Protein AF-A0A961B3B6-F1 (afdb_monomer)

Structure (mmCIF, N/CA/C/O backbone):
data_AF-A0A961B3B6-F1
#
_entry.id   AF-A0A961B3B6-F1
#
loop_
_atom_site.group_PDB
_atom_site.id
_atom_site.type_symbol
_atom_site.label_atom_id
_atom_site.label_alt_id
_atom_site.label_comp_id
_atom_site.label_asym_id
_atom_site.label_entity_id
_atom_site.label_seq_id
_atom_site.pdbx_PDB_ins_code
_atom_site.Cartn_x
_atom_site.Cartn_y
_atom_site.Cartn_z
_atom_site.occupancy
_atom_site.B_iso_or_equiv
_atom_site.auth_seq_id
_atom_site.auth_comp_id
_atom_site.auth_asym_id
_atom_site.auth_atom_id
_atom_si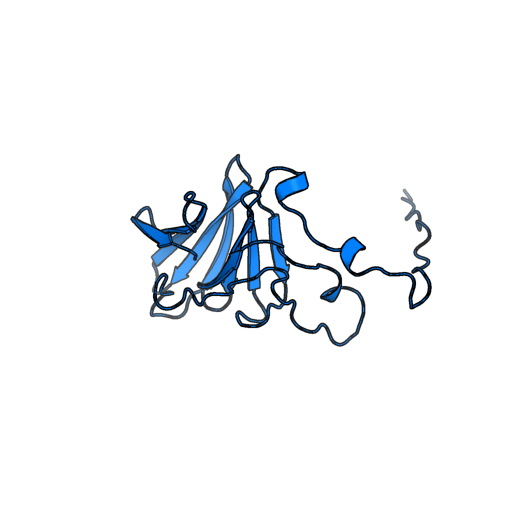te.pdbx_PDB_model_num
ATOM 1 N N . ILE A 1 1 ? 31.103 29.234 13.357 1.00 35.81 1 ILE A N 1
ATOM 2 C CA . ILE A 1 1 ? 31.609 28.047 12.636 1.00 35.81 1 ILE A CA 1
ATOM 3 C C . ILE A 1 1 ? 30.752 27.930 11.382 1.00 35.81 1 ILE A C 1
ATOM 5 O O . ILE A 1 1 ? 29.534 27.907 11.495 1.00 35.81 1 ILE A O 1
ATOM 9 N N . TRP A 1 2 ? 31.366 28.094 10.216 1.00 34.69 2 TRP A N 1
ATOM 10 C CA . TRP A 1 2 ? 30.700 28.107 8.915 1.00 34.69 2 TRP A CA 1
ATOM 11 C C . TRP A 1 2 ? 30.704 26.685 8.367 1.00 34.69 2 TRP A C 1
ATOM 13 O O . TRP A 1 2 ? 31.781 26.100 8.271 1.00 34.69 2 TRP A O 1
ATOM 23 N N . THR A 1 3 ? 29.547 26.151 7.980 1.00 35.41 3 THR A N 1
ATOM 24 C CA . THR A 1 3 ? 29.490 24.897 7.221 1.00 35.41 3 THR A CA 1
ATOM 25 C C . THR A 1 3 ? 28.865 25.172 5.865 1.00 35.41 3 THR A C 1
ATOM 27 O O . THR A 1 3 ? 27.676 25.438 5.737 1.00 35.41 3 THR A O 1
ATOM 30 N N . TYR A 1 4 ? 29.758 25.150 4.882 1.00 35.91 4 TYR A N 1
ATOM 31 C CA . TYR A 1 4 ? 29.566 25.139 3.441 1.00 35.91 4 TYR A CA 1
ATOM 32 C C . TYR A 1 4 ? 28.372 24.289 2.976 1.00 35.91 4 TYR A C 1
ATOM 34 O O . TYR A 1 4 ? 28.338 23.082 3.213 1.00 35.91 4 TYR A O 1
ATOM 42 N N . LEU A 1 5 ? 27.476 24.904 2.201 1.00 38.94 5 LEU A N 1
ATOM 43 C CA . LEU A 1 5 ? 26.654 24.210 1.216 1.00 38.94 5 LEU A CA 1
ATOM 44 C C . LEU A 1 5 ? 27.524 24.059 -0.041 1.00 38.94 5 LEU A C 1
ATOM 46 O O . LEU A 1 5 ? 27.857 25.046 -0.693 1.00 38.94 5 LEU A O 1
ATOM 50 N N . LYS A 1 6 ? 27.972 22.841 -0.346 1.00 35.22 6 LYS A N 1
ATOM 51 C CA . LYS A 1 6 ? 28.577 22.542 -1.647 1.00 35.22 6 LYS A CA 1
ATOM 52 C C . LYS A 1 6 ? 27.421 22.408 -2.636 1.00 35.22 6 LYS A C 1
ATOM 54 O O . LYS A 1 6 ? 26.739 21.388 -2.632 1.00 35.22 6 LYS A O 1
ATOM 59 N N . GLU A 1 7 ? 27.188 23.446 -3.433 1.00 44.25 7 GLU A N 1
ATOM 60 C CA . GLU A 1 7 ? 26.407 23.343 -4.666 1.00 44.25 7 GLU A CA 1
ATOM 61 C C . GLU A 1 7 ? 27.088 22.301 -5.559 1.00 44.25 7 GLU A C 1
ATOM 63 O O . GLU A 1 7 ? 28.130 22.541 -6.168 1.00 44.25 7 GLU A O 1
ATOM 68 N N . ILE A 1 8 ? 26.538 21.091 -5.555 1.00 44.47 8 ILE A N 1
ATOM 69 C CA . ILE A 1 8 ? 26.777 20.123 -6.615 1.00 44.47 8 ILE A CA 1
ATOM 70 C C . ILE A 1 8 ? 25.952 20.638 -7.785 1.00 44.47 8 ILE A C 1
ATOM 72 O O . ILE A 1 8 ? 24.734 20.694 -7.667 1.00 44.47 8 ILE A O 1
ATOM 76 N N . ASP A 1 9 ? 26.646 21.073 -8.834 1.00 43.81 9 ASP A N 1
ATOM 77 C CA . ASP A 1 9 ? 26.181 21.348 -10.197 1.00 43.81 9 ASP A CA 1
ATOM 78 C C . ASP A 1 9 ? 24.752 20.831 -10.474 1.00 43.81 9 ASP A C 1
ATOM 80 O O . ASP A 1 9 ? 24.543 19.706 -10.921 1.00 43.81 9 ASP A O 1
ATOM 84 N N . GLN A 1 10 ? 23.752 21.656 -10.143 1.00 49.72 10 GLN A N 1
ATOM 85 C CA . GLN A 1 10 ? 22.326 21.417 -10.395 1.00 49.72 10 GLN A CA 1
ATOM 86 C C . GLN A 1 10 ? 21.952 21.866 -11.812 1.00 49.72 10 GLN A C 1
ATOM 88 O O . GLN A 1 10 ? 20.857 22.376 -12.050 1.00 49.72 10 GLN A O 1
ATOM 93 N N . ASN A 1 11 ? 22.863 21.714 -12.774 1.00 43.53 11 ASN A N 1
ATOM 94 C CA . ASN A 1 11 ? 22.496 21.883 -14.167 1.00 43.53 11 ASN A CA 1
ATOM 95 C C . ASN A 1 11 ? 21.611 20.705 -14.571 1.00 43.53 11 ASN A C 1
ATOM 97 O O . ASN A 1 11 ? 22.078 19.591 -14.810 1.00 43.53 11 ASN A O 1
ATOM 101 N N . ARG A 1 12 ? 20.300 20.969 -14.615 1.00 51.31 12 ARG A N 1
ATOM 102 C CA . ARG A 1 12 ? 19.320 20.087 -15.249 1.00 51.31 12 ARG A CA 1
ATOM 103 C C . ARG A 1 12 ? 19.810 19.806 -16.668 1.00 51.31 12 ARG A C 1
ATOM 105 O O . ARG A 1 12 ? 20.252 20.719 -17.370 1.00 51.31 12 ARG A O 1
ATOM 112 N N . LEU A 1 13 ? 19.755 18.541 -17.073 1.00 49.47 13 LEU A N 1
ATOM 113 C CA . LEU A 1 13 ? 19.979 18.191 -18.469 1.00 49.47 13 LEU A CA 1
ATOM 114 C C . LEU A 1 13 ? 18.974 18.974 -19.339 1.00 49.47 13 LEU A C 1
ATOM 116 O O . LEU A 1 13 ? 17.845 19.180 -18.894 1.00 49.47 13 LEU A O 1
ATOM 120 N N . PRO A 1 14 ? 19.370 19.429 -20.542 1.00 49.84 14 PRO A N 1
ATOM 121 C CA . PRO A 1 14 ? 18.479 20.137 -21.456 1.00 49.84 14 PRO A CA 1
ATOM 122 C C . PRO A 1 14 ? 17.167 19.379 -21.687 1.00 49.84 14 PRO A C 1
ATOM 124 O O . PRO A 1 14 ? 17.172 18.145 -21.746 1.00 49.84 14 PRO A O 1
ATOM 127 N N . ASP A 1 15 ? 16.071 20.112 -21.886 1.00 49.62 15 ASP A N 1
ATOM 128 C CA . ASP A 1 15 ? 14.780 19.528 -22.258 1.00 49.62 15 ASP A CA 1
ATOM 129 C C . ASP A 1 15 ? 14.955 18.576 -23.457 1.00 49.62 15 ASP A C 1
ATOM 131 O O . ASP A 1 15 ? 15.509 18.946 -24.496 1.00 49.62 15 ASP A O 1
ATOM 135 N N . GLY A 1 16 ? 14.535 17.317 -23.285 1.00 50.78 16 GLY A N 1
ATOM 136 C CA . GLY A 1 16 ? 14.711 16.236 -24.267 1.00 50.78 16 GLY A CA 1
ATOM 137 C C . GLY A 1 16 ? 15.842 15.232 -23.982 1.00 50.78 16 GLY A C 1
ATOM 138 O O . GLY A 1 16 ? 15.957 14.249 -24.713 1.00 50.78 16 GLY A O 1
ATOM 139 N N . LEU A 1 17 ? 16.651 15.426 -22.929 1.00 51.41 17 LEU A N 1
ATOM 140 C CA . LEU A 1 17 ? 17.656 14.449 -22.459 1.00 51.41 17 LEU A CA 1
ATOM 141 C C . LEU A 1 17 ? 17.212 13.612 -21.249 1.00 51.41 17 LEU A C 1
ATOM 143 O O . LEU A 1 17 ? 17.863 12.612 -20.950 1.00 51.41 17 LEU A O 1
ATOM 147 N N . LEU A 1 18 ? 16.122 13.988 -20.576 1.00 51.22 18 LEU A N 1
ATOM 148 C CA . LEU A 1 18 ? 15.547 13.218 -19.472 1.00 51.22 18 LEU A CA 1
ATOM 149 C C . LEU A 1 18 ? 14.764 12.031 -20.039 1.00 51.22 18 LEU A C 1
ATOM 151 O O . LEU A 1 18 ? 13.775 12.213 -20.751 1.00 51.22 18 LEU A O 1
ATOM 155 N N . ARG A 1 19 ? 15.215 10.807 -19.755 1.00 53.09 19 ARG A N 1
ATOM 156 C CA . ARG A 1 19 ? 14.474 9.596 -20.125 1.00 53.09 19 ARG A CA 1
ATOM 157 C C . ARG A 1 19 ? 13.537 9.265 -18.971 1.00 53.09 19 ARG A C 1
ATOM 159 O O . ARG A 1 19 ? 13.933 9.350 -17.815 1.00 53.09 19 ARG A O 1
ATOM 166 N N . THR A 1 20 ? 12.312 8.847 -19.273 1.00 53.34 20 THR A N 1
ATOM 167 C CA . THR A 1 20 ? 11.335 8.409 -18.259 1.00 53.34 20 THR A CA 1
ATOM 168 C C . THR A 1 20 ? 11.938 7.326 -17.348 1.00 53.34 20 THR A C 1
ATOM 170 O O . THR A 1 20 ? 11.775 7.355 -16.140 1.00 53.34 20 THR A O 1
ATOM 173 N N . ASP A 1 21 ? 12.788 6.452 -17.895 1.00 58.00 21 ASP A N 1
ATOM 174 C CA . ASP A 1 21 ? 13.452 5.383 -17.137 1.00 58.00 21 ASP A CA 1
ATOM 175 C C . ASP A 1 21 ? 14.395 5.852 -16.006 1.00 58.00 21 ASP A C 1
ATOM 177 O O . ASP A 1 21 ? 14.767 5.028 -15.162 1.00 58.00 21 ASP A O 1
ATOM 181 N N . ASP A 1 22 ? 14.799 7.129 -15.970 1.00 69.12 22 ASP A N 1
ATOM 182 C CA . ASP A 1 22 ? 15.757 7.650 -14.982 1.00 69.12 22 ASP A CA 1
ATOM 183 C C . ASP A 1 22 ? 15.153 7.760 -13.569 1.00 69.12 22 ASP A C 1
ATOM 185 O O . ASP A 1 22 ? 15.891 7.724 -12.580 1.00 69.12 22 ASP A O 1
ATOM 189 N N . PHE A 1 23 ? 13.822 7.841 -13.457 1.00 80.56 23 PHE A N 1
ATOM 190 C CA . PHE A 1 23 ? 13.113 8.039 -12.185 1.00 80.56 23 PHE A CA 1
ATOM 191 C C . PHE A 1 23 ? 12.156 6.899 -11.825 1.00 80.56 23 PHE A C 1
ATOM 193 O O . PHE A 1 23 ? 11.449 6.977 -10.816 1.00 80.56 23 PHE A O 1
ATOM 200 N N . GLU A 1 24 ? 12.154 5.817 -12.602 1.00 90.19 24 GLU A N 1
ATOM 201 C CA . GLU A 1 24 ? 11.376 4.628 -12.279 1.00 90.19 24 GLU A CA 1
ATOM 202 C C . GLU A 1 24 ? 11.871 3.989 -10.973 1.00 90.19 24 GLU A C 1
ATOM 204 O O . GLU A 1 24 ? 13.035 3.592 -10.827 1.00 90.19 24 GLU A O 1
ATOM 209 N N . LEU A 1 25 ? 10.949 3.832 -10.027 1.00 92.19 25 LEU A N 1
ATOM 210 C CA . LEU A 1 25 ? 11.174 3.135 -8.772 1.00 92.19 25 LEU A CA 1
ATOM 211 C C . LEU A 1 25 ? 11.105 1.625 -9.013 1.00 92.19 25 LEU A C 1
ATOM 213 O O . LEU A 1 25 ? 10.101 1.109 -9.495 1.00 92.19 25 LEU A O 1
ATOM 217 N N . LYS A 1 26 ? 12.177 0.916 -8.645 1.00 94.94 26 LYS A N 1
ATOM 218 C CA . LYS A 1 26 ? 12.393 -0.507 -8.960 1.00 94.94 26 LYS A CA 1
ATOM 219 C C . LYS A 1 26 ? 12.590 -1.336 -7.685 1.00 94.94 26 LYS A C 1
ATOM 221 O O . LYS A 1 26 ? 13.741 -1.513 -7.267 1.00 94.94 26 LYS A O 1
ATOM 226 N N . PRO A 1 27 ? 11.509 -1.793 -7.016 1.00 94.31 27 PRO A N 1
ATOM 227 C CA . PRO A 1 27 ? 11.598 -2.579 -5.779 1.00 94.31 27 PRO A CA 1
ATOM 228 C C . PRO A 1 27 ? 12.492 -3.822 -5.895 1.00 94.31 27 PRO A C 1
ATOM 230 O O . PRO A 1 27 ? 13.213 -4.182 -4.961 1.00 94.31 27 PRO A O 1
ATOM 233 N N . GLU A 1 28 ? 12.504 -4.449 -7.069 1.00 93.56 28 GLU A N 1
ATOM 234 C CA . GLU A 1 28 ? 13.269 -5.652 -7.383 1.00 93.56 28 GLU A CA 1
ATOM 235 C C . GLU A 1 28 ? 14.787 -5.442 -7.317 1.00 93.56 28 GLU A C 1
ATOM 237 O O . GLU A 1 28 ? 15.517 -6.379 -7.000 1.00 93.56 28 GLU A O 1
ATOM 242 N N . LYS A 1 29 ? 15.283 -4.213 -7.534 1.00 91.69 29 LYS A N 1
ATOM 243 C CA . LYS A 1 29 ? 16.728 -3.926 -7.475 1.00 91.69 29 LYS A CA 1
ATOM 244 C C . LYS A 1 29 ? 17.310 -4.078 -6.071 1.00 91.69 29 LYS A C 1
ATOM 246 O O . LYS A 1 29 ? 18.463 -4.476 -5.934 1.00 91.69 29 LYS A O 1
ATOM 251 N N . ASN A 1 30 ? 16.522 -3.766 -5.043 1.00 86.06 30 ASN A N 1
ATOM 252 C CA . ASN A 1 30 ? 16.971 -3.777 -3.648 1.00 86.06 30 ASN A CA 1
ATOM 253 C C . ASN A 1 30 ? 16.417 -4.970 -2.855 1.00 86.06 30 ASN A C 1
ATOM 255 O O . ASN A 1 30 ? 16.769 -5.136 -1.687 1.00 86.06 30 ASN A O 1
ATOM 259 N N . GLY A 1 31 ? 15.533 -5.775 -3.458 1.00 92.62 31 GLY A N 1
ATOM 260 C CA . GLY A 1 31 ? 14.897 -6.922 -2.807 1.00 92.62 31 GLY A CA 1
ATOM 261 C C . GLY A 1 31 ? 14.045 -6.553 -1.587 1.00 92.62 31 GLY A C 1
ATOM 262 O O . GLY A 1 31 ? 13.783 -7.411 -0.748 1.00 92.62 31 GLY A O 1
ATOM 263 N N . LYS A 1 32 ? 13.633 -5.284 -1.464 1.00 94.44 32 LYS A N 1
ATOM 264 C CA . LYS A 1 32 ? 12.798 -4.769 -0.372 1.00 94.44 32 LYS A CA 1
ATOM 265 C C . LYS A 1 32 ? 11.649 -3.928 -0.922 1.00 94.44 32 LYS A C 1
ATOM 267 O O . LYS A 1 32 ? 11.829 -3.292 -1.964 1.00 94.44 32 LYS A O 1
ATOM 272 N N . PRO A 1 33 ? 10.502 -3.872 -0.224 1.00 97.81 33 PRO A N 1
ATOM 273 C CA . PRO A 1 33 ? 9.417 -2.999 -0.625 1.00 97.81 33 PRO A CA 1
ATOM 274 C C . PRO A 1 33 ? 9.839 -1.527 -0.635 1.00 97.81 33 PRO A C 1
ATOM 276 O O . PRO A 1 33 ? 10.606 -1.075 0.218 1.00 97.81 33 PRO A O 1
ATOM 279 N N . ILE A 1 34 ? 9.304 -0.772 -1.589 1.00 98.12 34 ILE A N 1
ATOM 280 C CA . ILE A 1 34 ? 9.393 0.688 -1.632 1.00 98.12 34 ILE A CA 1
ATOM 281 C C . ILE A 1 34 ? 8.060 1.250 -1.147 1.00 98.12 34 ILE A C 1
ATOM 283 O O . ILE A 1 34 ? 7.013 0.878 -1.668 1.00 98.12 34 ILE A O 1
ATOM 287 N N . VAL A 1 35 ? 8.097 2.174 -0.186 1.00 98.00 35 VAL A N 1
ATOM 288 C CA . VAL A 1 35 ? 6.926 2.951 0.242 1.00 98.00 35 VAL A CA 1
ATOM 289 C C . VAL A 1 35 ? 7.065 4.364 -0.310 1.00 98.00 35 VAL A C 1
ATOM 291 O O . VAL A 1 35 ? 7.992 5.084 0.059 1.00 98.00 35 VAL A O 1
ATOM 294 N N . PHE A 1 36 ? 6.164 4.757 -1.206 1.00 96.25 36 PHE A N 1
ATOM 295 C CA . PHE A 1 36 ? 6.244 6.015 -1.940 1.00 96.25 36 PHE A CA 1
ATOM 296 C C . PHE A 1 36 ? 4.964 6.832 -1.770 1.00 96.25 36 PHE A C 1
ATOM 298 O O . PHE A 1 36 ? 3.875 6.379 -2.119 1.00 96.25 36 PHE A O 1
ATOM 305 N N . ARG A 1 37 ? 5.093 8.042 -1.213 1.00 94.69 37 ARG A N 1
ATOM 306 C CA . ARG A 1 37 ? 3.975 8.983 -1.064 1.00 94.69 37 ARG A CA 1
ATOM 307 C C . ARG A 1 37 ? 3.902 9.902 -2.268 1.00 94.69 37 ARG A C 1
ATOM 309 O O . ARG A 1 37 ? 4.906 10.517 -2.614 1.00 94.69 37 ARG A O 1
ATOM 316 N N . THR A 1 38 ? 2.726 9.994 -2.877 1.00 92.50 38 THR A N 1
ATOM 317 C CA . THR A 1 38 ? 2.509 10.794 -4.086 1.00 92.50 38 THR A CA 1
ATOM 318 C C . THR A 1 38 ? 1.024 11.107 -4.283 1.00 92.50 38 THR A C 1
ATOM 320 O O . THR A 1 38 ? 0.166 10.647 -3.529 1.00 92.50 38 THR A O 1
ATOM 323 N N . PHE A 1 39 ? 0.711 11.887 -5.312 1.00 93.06 39 PHE A N 1
ATOM 324 C CA . PHE A 1 39 ? -0.633 11.947 -5.877 1.00 93.06 39 PHE A CA 1
ATOM 325 C C . PHE A 1 39 ? -0.758 10.790 -6.859 1.00 93.06 39 PHE A C 1
ATOM 327 O O . PHE A 1 39 ? 0.100 10.644 -7.724 1.00 93.06 39 PHE A O 1
ATOM 334 N N . LEU A 1 40 ? -1.792 9.960 -6.737 1.00 94.75 40 LEU A N 1
ATOM 335 C CA . LEU A 1 40 ? -1.946 8.776 -7.583 1.00 94.75 40 LEU A CA 1
ATOM 336 C C . LEU A 1 40 ? -3.346 8.720 -8.186 1.00 94.75 40 LEU A C 1
ATOM 338 O O . LEU A 1 40 ? -4.351 8.784 -7.467 1.00 94.75 40 LEU A O 1
ATOM 342 N N . SER A 1 41 ? -3.403 8.586 -9.510 1.00 94.19 41 SER A N 1
ATOM 343 C CA . SER A 1 41 ? -4.656 8.433 -10.246 1.00 94.19 41 SER A CA 1
ATOM 344 C C . SER A 1 41 ? -5.432 7.207 -9.745 1.00 94.19 41 SER A C 1
ATOM 346 O O . SER A 1 41 ? -4.858 6.151 -9.481 1.00 94.19 41 SER A O 1
ATOM 348 N N . GLY A 1 42 ? -6.744 7.358 -9.542 1.00 93.88 42 GLY A N 1
ATOM 349 C CA . GLY A 1 42 ? -7.611 6.314 -8.975 1.00 93.88 42 GLY A CA 1
ATOM 350 C C . GLY A 1 42 ? -7.542 6.142 -7.448 1.00 93.88 42 GLY A C 1
ATOM 351 O O . GLY A 1 42 ? -8.384 5.439 -6.885 1.00 93.88 42 GLY A O 1
ATOM 352 N N . VAL A 1 43 ? -6.605 6.814 -6.766 1.00 97.31 43 VAL A N 1
ATOM 353 C CA . VAL A 1 43 ? -6.443 6.753 -5.302 1.00 97.31 43 VAL A CA 1
ATOM 354 C C . VAL A 1 43 ? -6.736 8.106 -4.671 1.00 97.31 43 VAL A C 1
ATOM 356 O O . VAL A 1 43 ? -7.743 8.232 -3.984 1.00 97.31 43 VAL A O 1
ATOM 359 N N . GLY A 1 44 ? -5.922 9.127 -4.953 1.00 94.38 44 GLY A N 1
ATOM 360 C CA . GLY A 1 44 ? -6.081 10.461 -4.376 1.00 94.38 44 GLY A CA 1
ATOM 361 C C . GLY A 1 44 ? -4.765 11.226 -4.224 1.00 94.38 44 GLY A C 1
ATOM 362 O O . GLY A 1 44 ? -3.707 10.792 -4.679 1.00 94.38 44 GLY A O 1
ATOM 363 N N . THR A 1 45 ? -4.840 12.385 -3.569 1.00 94.31 45 THR A N 1
ATOM 364 C CA . THR A 1 45 ? -3.698 13.284 -3.304 1.00 94.31 45 THR A CA 1
ATOM 365 C C . THR A 1 45 ? -2.895 12.903 -2.062 1.00 94.31 45 THR A C 1
ATOM 367 O O . THR A 1 45 ? -1.863 13.495 -1.774 1.00 94.31 45 THR A O 1
ATOM 370 N N . GLU A 1 46 ? -3.371 11.933 -1.292 1.00 95.69 46 GLU A N 1
ATOM 371 C CA . GLU A 1 46 ? -2.696 11.432 -0.095 1.00 95.69 46 GLU A CA 1
ATOM 372 C C . GLU A 1 46 ? -2.439 9.930 -0.268 1.00 95.69 46 GLU A C 1
ATOM 374 O O . GLU A 1 46 ? -2.724 9.107 0.598 1.00 95.69 46 GLU A O 1
ATOM 379 N N . ALA A 1 47 ? -1.960 9.549 -1.457 1.00 97.69 47 ALA A N 1
ATOM 380 C CA . ALA A 1 47 ? -1.707 8.158 -1.776 1.00 97.69 47 ALA A CA 1
ATOM 381 C C . ALA A 1 47 ? -0.356 7.708 -1.211 1.00 97.69 47 ALA A C 1
ATOM 383 O O . ALA A 1 47 ? 0.665 8.397 -1.312 1.00 97.69 47 ALA A O 1
ATOM 384 N N . VAL A 1 48 ? -0.345 6.497 -0.666 1.00 98.44 48 VAL A N 1
ATOM 385 C CA . VAL A 1 48 ? 0.858 5.769 -0.279 1.00 98.44 48 VAL A CA 1
ATOM 386 C C . VAL A 1 48 ? 0.914 4.494 -1.108 1.00 98.44 48 VAL A C 1
ATOM 388 O O . VAL A 1 48 ? 0.187 3.533 -0.859 1.00 98.44 48 VAL A O 1
ATOM 391 N N . ALA A 1 49 ? 1.766 4.495 -2.124 1.00 98.44 49 ALA A N 1
ATOM 392 C CA . ALA A 1 49 ? 2.013 3.336 -2.959 1.00 98.44 49 ALA A CA 1
ATOM 393 C C . ALA A 1 49 ? 3.076 2.439 -2.316 1.00 98.44 49 ALA A C 1
ATOM 395 O O . ALA A 1 49 ? 4.104 2.918 -1.835 1.00 98.44 49 ALA A O 1
ATOM 396 N N . VAL A 1 50 ? 2.838 1.131 -2.333 1.00 98.69 50 VAL A N 1
ATOM 397 C CA . VAL A 1 50 ? 3.755 0.108 -1.833 1.00 98.69 50 VAL A CA 1
ATOM 398 C C . VAL A 1 50 ? 4.138 -0.807 -2.986 1.00 98.69 50 VAL A C 1
ATOM 400 O O . VAL A 1 50 ? 3.308 -1.542 -3.527 1.00 98.69 50 VAL A O 1
ATOM 403 N N . GLY A 1 51 ? 5.407 -0.737 -3.370 1.00 98.25 51 GLY A N 1
ATOM 404 C CA . GLY A 1 51 ? 5.974 -1.526 -4.449 1.00 98.25 51 GLY A CA 1
ATOM 405 C C . GLY A 1 51 ? 6.745 -2.709 -3.893 1.00 98.25 51 GLY A C 1
ATOM 406 O O . GLY A 1 51 ? 7.784 -2.496 -3.280 1.00 98.25 51 GLY A O 1
ATOM 407 N N . PHE A 1 52 ? 6.267 -3.937 -4.098 1.00 98.38 52 PHE A N 1
ATOM 408 C CA . PHE A 1 52 ? 6.955 -5.152 -3.657 1.00 98.38 52 PHE A CA 1
ATOM 409 C C . PHE A 1 52 ? 7.912 -5.728 -4.724 1.00 98.38 52 PHE A C 1
ATOM 411 O O . PHE A 1 52 ? 7.585 -5.675 -5.913 1.00 98.38 52 PHE A O 1
ATOM 418 N N . PRO A 1 53 ? 9.064 -6.314 -4.333 1.00 97.75 53 PRO A N 1
ATOM 419 C CA . PRO A 1 53 ? 10.014 -6.968 -5.248 1.00 97.75 53 PRO A CA 1
ATOM 420 C C . PRO A 1 53 ? 9.416 -8.090 -6.106 1.00 97.75 53 PRO A C 1
ATOM 422 O O . PRO A 1 53 ? 9.930 -8.391 -7.178 1.00 97.75 53 PRO A O 1
ATOM 425 N N . GLU A 1 54 ? 8.324 -8.699 -5.651 1.00 97.19 54 GLU A N 1
ATOM 426 C CA . GLU A 1 54 ? 7.575 -9.751 -6.340 1.00 97.19 54 GLU A CA 1
ATOM 427 C C . GLU A 1 54 ? 6.795 -9.239 -7.568 1.00 97.19 54 GLU A C 1
ATOM 429 O O . GLU A 1 54 ? 6.120 -10.023 -8.238 1.00 97.19 54 GLU A O 1
ATOM 434 N N . GLY A 1 55 ? 6.856 -7.935 -7.870 1.00 96.75 55 GLY A N 1
ATOM 435 C CA . GLY A 1 55 ? 6.178 -7.330 -9.022 1.00 96.75 55 GLY A CA 1
ATOM 436 C C . GLY A 1 55 ? 4.663 -7.236 -8.846 1.00 96.75 55 GLY A C 1
ATOM 437 O O . GLY A 1 55 ? 3.919 -7.226 -9.825 1.00 96.75 55 GLY A O 1
ATOM 438 N N . VAL A 1 56 ? 4.199 -7.222 -7.597 1.00 97.56 56 VAL A N 1
ATOM 439 C CA . VAL A 1 56 ? 2.806 -6.982 -7.216 1.00 97.56 56 VAL A CA 1
ATOM 440 C C . VAL A 1 56 ? 2.787 -5.756 -6.331 1.00 97.56 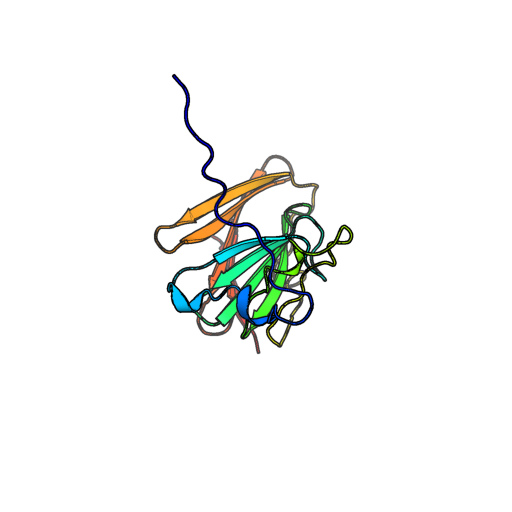56 VAL A C 1
ATOM 442 O O . VAL A 1 56 ? 3.626 -5.634 -5.445 1.00 97.56 56 VAL A O 1
ATOM 445 N N . HIS A 1 57 ? 1.887 -4.819 -6.578 1.00 98.31 57 HIS A N 1
ATOM 446 C CA . HIS A 1 57 ? 1.909 -3.510 -5.937 1.00 98.31 57 HIS A CA 1
ATOM 447 C C . HIS A 1 57 ? 0.512 -3.128 -5.471 1.00 98.31 57 HIS A C 1
ATOM 449 O O . HIS A 1 57 ? -0.482 -3.611 -6.015 1.00 98.31 57 HIS A O 1
ATOM 455 N N . ALA A 1 58 ? 0.437 -2.272 -4.458 1.00 98.56 58 ALA A N 1
ATOM 456 C CA . ALA A 1 58 ? -0.822 -1.772 -3.926 1.00 98.56 58 ALA A CA 1
ATOM 457 C C . ALA A 1 58 ? -0.697 -0.301 -3.546 1.00 98.56 58 ALA A C 1
ATOM 459 O O . ALA A 1 58 ? 0.391 0.169 -3.220 1.00 98.56 58 ALA A O 1
ATOM 460 N N . ALA A 1 59 ? -1.811 0.423 -3.550 1.00 98.62 59 ALA A N 1
ATOM 461 C CA . ALA A 1 59 ? -1.849 1.801 -3.090 1.00 98.62 59 ALA A CA 1
ATOM 462 C C . ALA A 1 59 ? -2.959 2.023 -2.064 1.00 98.62 59 ALA A C 1
ATOM 464 O O . ALA A 1 59 ? -4.105 1.597 -2.241 1.00 98.62 59 ALA A O 1
ATOM 465 N N . PHE A 1 60 ? -2.576 2.704 -0.991 1.00 98.75 60 PHE A N 1
ATOM 466 C CA . PHE A 1 60 ? -3.419 3.092 0.124 1.00 98.75 60 PHE A CA 1
ATOM 467 C C . PHE A 1 60 ? -3.767 4.573 0.008 1.00 98.75 60 PHE A C 1
ATOM 469 O O . PHE A 1 60 ? -2.896 5.397 -0.257 1.00 98.75 60 PHE A O 1
ATOM 476 N N . ASP A 1 61 ? -5.031 4.910 0.212 1.00 98.44 61 ASP A N 1
ATOM 477 C CA . ASP A 1 61 ? -5.488 6.282 0.387 1.00 98.44 61 ASP A CA 1
ATOM 478 C C . ASP A 1 61 ? -5.416 6.615 1.878 1.00 98.44 61 ASP A C 1
ATOM 480 O O . ASP A 1 61 ? -6.212 6.087 2.657 1.00 98.44 61 ASP A O 1
ATOM 484 N N . SER A 1 62 ? -4.451 7.444 2.293 1.00 98.12 62 SER A N 1
ATOM 485 C CA . SER A 1 62 ? -4.315 7.805 3.708 1.00 98.12 62 SER A CA 1
ATOM 486 C C . SER A 1 62 ? -5.351 8.810 4.184 1.00 98.12 62 SER A C 1
ATOM 488 O O . SER A 1 62 ? -5.531 8.949 5.387 1.00 98.12 62 SER A O 1
ATOM 490 N N . ARG A 1 63 ? -6.063 9.481 3.276 1.00 96.94 63 ARG A N 1
ATOM 491 C CA . ARG A 1 63 ? -7.160 10.372 3.651 1.00 96.94 63 ARG A CA 1
ATOM 492 C C . ARG A 1 63 ? -8.395 9.576 4.059 1.00 96.94 63 ARG A C 1
ATOM 494 O O . ARG A 1 63 ? -9.055 9.911 5.032 1.00 96.94 63 ARG A O 1
ATOM 501 N N . GLU A 1 64 ? -8.698 8.515 3.315 1.00 97.12 64 GLU A N 1
ATOM 502 C CA . GLU A 1 64 ? -9.849 7.634 3.573 1.00 97.12 64 GLU A CA 1
ATOM 503 C C . GLU A 1 64 ? -9.480 6.355 4.349 1.00 97.12 64 GLU A C 1
ATOM 505 O O . GLU A 1 64 ? -10.341 5.519 4.623 1.00 97.12 64 GLU A O 1
ATOM 510 N N . CYS A 1 65 ? -8.199 6.185 4.684 1.00 98.19 65 CYS A N 1
ATOM 511 C CA . CYS A 1 65 ? -7.631 5.017 5.355 1.00 98.19 65 CYS A CA 1
ATOM 512 C C . CYS A 1 65 ? -8.052 3.674 4.730 1.00 98.19 65 CYS A C 1
ATOM 514 O O . CYS A 1 65 ? -8.524 2.767 5.422 1.00 98.19 65 CYS A O 1
ATOM 516 N N . ARG A 1 66 ? -7.895 3.533 3.406 1.00 97.69 66 ARG A N 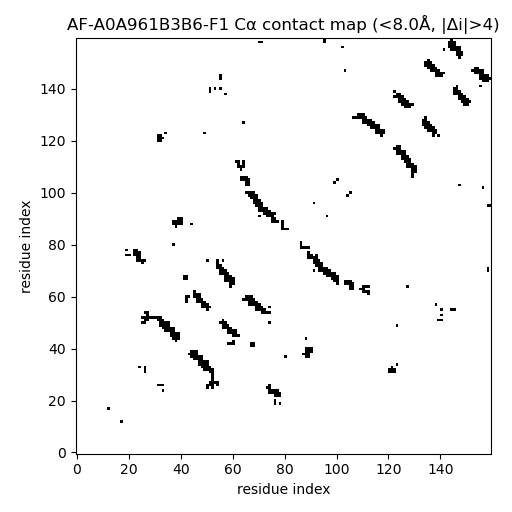1
ATOM 517 C CA . ARG A 1 66 ? -8.267 2.301 2.688 1.00 97.69 66 ARG A CA 1
ATOM 518 C C . ARG A 1 66 ? -7.340 1.949 1.531 1.00 97.69 66 ARG A C 1
ATOM 520 O O . ARG A 1 66 ? -6.846 2.820 0.819 1.00 97.69 66 ARG A O 1
ATOM 527 N N . TRP A 1 67 ? -7.174 0.653 1.278 1.00 98.38 67 TRP A N 1
ATOM 528 C CA . TRP A 1 67 ? -6.526 0.149 0.065 1.00 98.38 67 TRP A CA 1
ATOM 529 C C . TRP A 1 67 ? -7.440 0.354 -1.145 1.00 98.38 67 TRP A C 1
ATOM 531 O O . TRP A 1 67 ? -8.591 -0.078 -1.134 1.00 98.38 67 TRP A O 1
ATOM 541 N N . ARG A 1 68 ? -6.936 1.023 -2.186 1.00 98.25 68 ARG A N 1
ATOM 542 C CA . ARG A 1 68 ? -7.743 1.444 -3.344 1.00 98.25 68 ARG A CA 1
ATOM 543 C C . ARG A 1 68 ? -7.494 0.601 -4.572 1.00 98.25 68 ARG A C 1
ATOM 545 O O . ARG A 1 68 ? -8.446 0.118 -5.173 1.00 98.25 68 ARG A O 1
ATOM 552 N N . ILE A 1 69 ? -6.231 0.423 -4.939 1.00 98.31 69 ILE A N 1
ATOM 553 C CA . ILE A 1 69 ? -5.859 -0.300 -6.153 1.00 98.31 69 ILE A CA 1
ATOM 554 C C . ILE A 1 69 ? -4.686 -1.237 -5.906 1.00 98.31 69 ILE A C 1
ATOM 556 O O . ILE A 1 69 ? -3.850 -0.984 -5.036 1.00 98.31 69 ILE A O 1
ATOM 560 N N . ALA A 1 70 ? -4.612 -2.287 -6.716 1.00 98.31 70 ALA A N 1
ATOM 561 C CA . ALA A 1 70 ? -3.433 -3.124 -6.880 1.00 98.31 70 ALA A CA 1
ATOM 562 C C . ALA A 1 70 ? -3.153 -3.398 -8.354 1.00 98.31 70 ALA A C 1
ATOM 564 O O . ALA A 1 70 ? -4.063 -3.350 -9.179 1.00 98.31 70 ALA A O 1
ATOM 565 N N . TRP A 1 71 ? -1.895 -3.679 -8.680 1.00 97.94 71 TRP A N 1
ATOM 566 C CA . TRP A 1 71 ? -1.458 -3.954 -10.049 1.00 97.94 71 TRP A CA 1
ATOM 567 C C . TRP A 1 71 ? -0.204 -4.832 -10.079 1.00 97.94 71 TRP A C 1
ATOM 569 O O . TRP A 1 71 ? 0.408 -5.096 -9.038 1.00 97.94 71 TRP A O 1
ATOM 579 N N . ARG A 1 72 ? 0.163 -5.310 -11.274 1.00 97.06 72 ARG A N 1
ATOM 580 C CA . ARG A 1 72 ? 1.343 -6.155 -11.511 1.00 97.06 72 ARG A CA 1
ATOM 581 C C . ARG A 1 72 ? 2.349 -5.486 -12.441 1.00 97.06 72 ARG A C 1
ATOM 583 O O . ARG A 1 72 ? 1.978 -4.690 -13.296 1.00 97.06 72 ARG A O 1
ATOM 590 N N . GLY A 1 73 ? 3.612 -5.891 -12.342 1.00 96.00 73 GLY A N 1
ATOM 591 C CA . GLY A 1 73 ? 4.672 -5.491 -13.263 1.00 96.00 73 GLY A CA 1
ATOM 592 C C . GLY A 1 73 ? 5.499 -4.332 -12.724 1.00 96.00 73 GLY A C 1
ATOM 593 O O . GLY A 1 73 ? 6.152 -4.477 -11.698 1.00 96.00 73 GLY A O 1
ATOM 594 N N . ARG A 1 74 ? 5.522 -3.213 -13.453 1.00 96.38 74 ARG A N 1
ATOM 595 C CA . ARG A 1 74 ? 6.309 -2.027 -13.090 1.00 96.38 74 ARG A CA 1
ATOM 596 C C . ARG A 1 74 ? 5.601 -1.226 -11.997 1.00 96.38 74 ARG A C 1
ATOM 598 O O . ARG A 1 74 ? 4.371 -1.134 -11.985 1.00 96.38 74 ARG A O 1
ATOM 605 N N . PHE A 1 75 ? 6.375 -0.622 -11.099 1.00 96.44 75 PHE A N 1
ATOM 606 C CA . PHE A 1 75 ? 5.828 0.073 -9.937 1.00 96.44 75 PHE A CA 1
ATOM 607 C C . PHE A 1 75 ? 5.323 1.479 -10.284 1.00 96.44 75 PHE A C 1
ATOM 609 O O . PHE A 1 75 ? 4.171 1.624 -10.691 1.00 96.44 75 PHE A O 1
ATOM 616 N N . LEU A 1 76 ? 6.161 2.503 -10.117 1.00 94.38 76 LEU A N 1
ATOM 617 C CA . LEU A 1 76 ? 5.827 3.906 -10.358 1.00 94.38 76 LEU A CA 1
ATOM 618 C C . LEU A 1 76 ? 7.047 4.673 -10.854 1.00 94.38 76 LEU A C 1
ATOM 620 O O . LEU A 1 76 ? 8.188 4.284 -10.603 1.00 94.38 76 LEU A O 1
ATOM 624 N N . ASP A 1 77 ? 6.774 5.800 -11.499 1.00 88.81 77 ASP A N 1
ATOM 625 C CA . ASP A 1 77 ? 7.767 6.799 -11.863 1.00 88.81 77 ASP A CA 1
ATOM 626 C C . ASP A 1 77 ? 7.740 7.973 -10.873 1.00 88.81 77 ASP A C 1
ATOM 628 O O . ASP A 1 77 ? 6.669 8.496 -10.561 1.00 88.81 77 ASP A O 1
ATOM 632 N N . ALA A 1 78 ? 8.901 8.385 -10.358 1.00 80.31 78 ALA A N 1
ATOM 633 C CA . ALA A 1 78 ? 9.004 9.513 -9.431 1.00 80.31 78 ALA A CA 1
ATOM 634 C C . ALA A 1 78 ? 9.118 10.890 -10.125 1.00 80.31 78 ALA A C 1
ATOM 636 O O . ALA A 1 78 ? 9.036 11.917 -9.438 1.00 80.31 78 ALA A O 1
ATOM 637 N N . MET A 1 79 ? 9.288 10.940 -11.455 1.00 69.06 79 MET A N 1
ATOM 638 C CA . MET A 1 79 ? 9.508 12.163 -12.244 1.00 69.06 79 MET A CA 1
ATOM 639 C C . MET A 1 79 ? 8.358 13.164 -12.112 1.00 69.06 79 MET A C 1
ATOM 641 O O . MET A 1 79 ? 8.614 14.370 -12.069 1.00 69.06 79 MET A O 1
ATOM 645 N N . SER A 1 80 ? 7.110 12.696 -11.957 1.00 58.81 80 SER A N 1
ATOM 646 C CA . SER A 1 80 ? 5.934 13.574 -11.834 1.00 58.81 80 SER A CA 1
ATOM 647 C C . SER A 1 80 ? 6.020 14.557 -10.657 1.00 58.81 80 SER A C 1
ATOM 649 O O . SER A 1 80 ? 5.293 15.544 -10.633 1.00 58.81 80 SER A O 1
ATOM 651 N N . THR A 1 81 ? 6.947 14.345 -9.715 1.00 53.03 81 THR A N 1
ATOM 652 C CA . THR A 1 81 ? 7.110 15.164 -8.505 1.00 53.03 81 THR A CA 1
ATOM 653 C C . THR A 1 81 ? 8.027 16.384 -8.704 1.00 53.03 81 THR A C 1
ATOM 655 O O . THR A 1 81 ? 8.055 17.256 -7.838 1.00 53.03 81 THR A O 1
ATOM 658 N N . TRP A 1 82 ? 8.796 16.463 -9.801 1.00 52.50 82 TRP A N 1
ATOM 659 C CA . TRP A 1 82 ? 9.915 17.417 -9.926 1.00 52.50 82 TRP A CA 1
ATOM 660 C C . TRP A 1 82 ? 9.832 18.423 -11.082 1.00 52.50 82 TRP A C 1
ATOM 662 O O . TRP A 1 82 ? 10.557 19.418 -11.035 1.00 52.50 82 TRP A O 1
ATOM 672 N N . ASP A 1 83 ? 9.005 18.195 -12.109 1.00 52.53 83 ASP A N 1
ATOM 673 C CA . ASP A 1 83 ? 9.206 18.878 -13.399 1.00 52.53 83 ASP A CA 1
ATOM 674 C C . ASP A 1 83 ? 8.329 20.117 -13.660 1.00 52.53 83 ASP A C 1
ATOM 676 O O . ASP A 1 83 ? 8.793 21.052 -14.311 1.00 52.53 83 ASP A O 1
ATOM 680 N N . ASP A 1 84 ? 7.115 20.211 -13.104 1.00 46.34 84 ASP A N 1
ATOM 681 C CA . ASP A 1 84 ? 6.209 21.324 -13.422 1.00 46.34 84 ASP A CA 1
ATOM 682 C C . ASP A 1 84 ? 5.368 21.793 -12.222 1.00 46.34 84 ASP A C 1
ATOM 684 O O . ASP A 1 84 ? 5.064 21.036 -11.298 1.00 46.34 84 ASP A O 1
ATOM 688 N N . ARG A 1 85 ? 4.934 23.062 -12.243 1.00 53.16 85 ARG A N 1
ATOM 689 C CA . ARG A 1 85 ? 4.010 23.636 -11.239 1.00 53.16 85 ARG A CA 1
ATOM 690 C C . ARG A 1 85 ? 2.626 22.970 -11.261 1.00 53.16 85 ARG A C 1
ATOM 692 O O . ARG A 1 85 ? 1.807 23.252 -10.387 1.00 53.16 85 ARG A O 1
ATOM 699 N N . PHE A 1 86 ? 2.388 22.084 -12.226 1.00 54.62 86 PHE A N 1
ATOM 700 C CA . PHE A 1 86 ? 1.269 21.156 -12.298 1.00 54.62 86 PHE A CA 1
ATOM 701 C C . PHE A 1 86 ? 1.790 19.719 -12.167 1.00 54.62 86 PHE A C 1
ATOM 703 O O . PHE A 1 86 ? 2.104 19.058 -13.152 1.00 54.62 86 PHE A O 1
ATOM 710 N N . CYS A 1 87 ? 1.872 19.228 -10.931 1.00 62.88 87 CYS A N 1
ATOM 711 C CA . CYS A 1 87 ? 2.152 17.823 -10.648 1.00 62.88 87 CYS A CA 1
ATOM 712 C C . CYS A 1 87 ? 0.911 16.998 -11.018 1.00 62.88 87 CYS A C 1
ATOM 714 O O . CYS A 1 87 ? -0.038 16.894 -10.234 1.00 62.88 87 CYS A O 1
ATOM 716 N N . ALA A 1 88 ? 0.874 16.480 -12.248 1.00 78.06 88 ALA A N 1
ATOM 717 C CA . ALA A 1 88 ? -0.121 15.486 -12.622 1.00 78.06 88 ALA A CA 1
ATOM 718 C C . ALA A 1 88 ? 0.015 14.274 -11.679 1.00 78.06 88 ALA A C 1
ATOM 720 O O . ALA A 1 88 ? 1.144 13.877 -11.366 1.00 78.06 88 ALA A O 1
ATOM 721 N N . PRO A 1 89 ? -1.098 13.681 -11.209 1.00 86.56 89 PRO A N 1
ATOM 722 C CA . PRO A 1 89 ? -1.029 12.461 -10.422 1.00 86.56 89 PRO A CA 1
ATOM 723 C C . PRO A 1 89 ? -0.230 11.390 -11.164 1.00 86.56 89 PRO A C 1
ATOM 725 O O . PRO A 1 89 ? -0.404 11.208 -12.367 1.00 86.56 89 PRO A O 1
ATOM 728 N N . ALA A 1 90 ? 0.627 10.676 -10.440 1.00 90.81 90 ALA A N 1
ATOM 729 C CA . ALA A 1 90 ? 1.312 9.512 -10.968 1.00 90.81 90 ALA A CA 1
ATOM 730 C C . ALA A 1 90 ? 0.293 8.462 -11.439 1.00 90.81 90 ALA A C 1
ATOM 732 O O . ALA A 1 90 ? -0.838 8.379 -10.938 1.00 90.81 90 ALA A O 1
ATOM 733 N N . GLU A 1 91 ? 0.726 7.622 -12.371 1.00 93.81 91 GLU A N 1
ATOM 734 C CA . GLU A 1 91 ? -0.031 6.470 -12.848 1.00 93.81 91 GLU A CA 1
ATOM 735 C C . GLU A 1 91 ? 0.763 5.184 -12.584 1.00 93.81 91 GLU A C 1
ATOM 737 O O . GLU A 1 91 ? 1.996 5.199 -12.684 1.00 93.81 91 GLU A O 1
ATOM 742 N N . PRO A 1 92 ? 0.093 4.066 -12.242 1.00 96.00 92 PRO A N 1
ATOM 743 C CA . PRO A 1 92 ? 0.725 2.751 -12.245 1.00 96.00 92 PRO A CA 1
ATOM 744 C C . PRO A 1 92 ? 1.423 2.479 -13.583 1.00 96.00 92 PRO A C 1
ATOM 746 O O . PRO A 1 92 ? 0.789 2.541 -14.632 1.00 96.00 92 PRO A O 1
ATOM 749 N N . LEU A 1 93 ? 2.717 2.145 -13.553 1.00 94.62 93 LEU A N 1
ATOM 750 C CA . LEU A 1 93 ? 3.466 1.807 -14.776 1.00 94.62 93 LEU A CA 1
ATOM 751 C C . LEU A 1 93 ? 3.191 0.382 -15.275 1.00 94.62 93 LEU A C 1
ATOM 753 O O . LEU A 1 93 ? 3.571 0.024 -16.391 1.00 94.62 93 LEU A O 1
ATOM 757 N N . GLY A 1 94 ? 2.635 -0.458 -14.406 1.00 93.19 94 GLY A N 1
ATOM 758 C CA . GLY A 1 94 ? 2.311 -1.846 -14.690 1.00 93.19 94 GLY A CA 1
ATOM 759 C C . GLY A 1 94 ? 0.902 -2.039 -15.249 1.00 93.19 94 GLY A C 1
ATOM 760 O O . GLY A 1 94 ? 0.186 -1.095 -15.568 1.00 93.19 94 GLY A O 1
ATOM 761 N N . GLU A 1 95 ? 0.496 -3.298 -15.350 1.00 90.81 95 GLU A N 1
ATOM 762 C CA . GLU A 1 95 ? -0.769 -3.709 -15.960 1.00 90.81 95 GLU A CA 1
ATOM 763 C C . GLU A 1 95 ? -1.753 -4.255 -14.914 1.00 90.81 95 GLU A C 1
ATOM 765 O O . GLU A 1 95 ? -1.401 -4.528 -13.762 1.00 90.81 95 GLU A O 1
ATOM 770 N N . GLY A 1 96 ? -3.012 -4.443 -15.327 1.00 93.00 96 GLY A N 1
ATOM 771 C CA . GLY A 1 96 ? -4.017 -5.134 -14.514 1.00 93.00 96 GLY A CA 1
ATOM 772 C C . GLY A 1 96 ? -4.463 -4.361 -13.271 1.00 93.00 96 GLY A C 1
ATOM 773 O O . GLY A 1 96 ? -4.784 -4.976 -12.253 1.00 93.00 96 GLY A O 1
ATOM 774 N N . VAL A 1 97 ? -4.480 -3.024 -13.340 1.00 96.69 97 VAL A N 1
ATOM 775 C CA . VAL A 1 97 ? -4.946 -2.169 -12.239 1.00 96.69 97 VAL A CA 1
ATOM 776 C C . VAL A 1 97 ? -6.364 -2.574 -11.836 1.00 96.69 97 VAL A C 1
ATOM 778 O O . VAL A 1 97 ? -7.305 -2.485 -12.622 1.00 96.69 97 VAL A O 1
ATOM 781 N N . THR A 1 98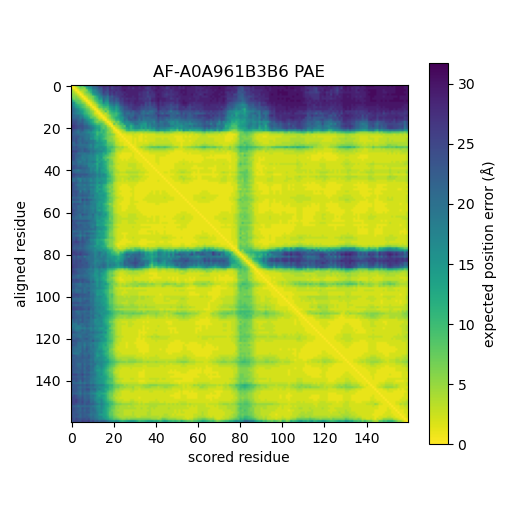 ? -6.501 -3.043 -10.601 1.00 96.81 98 THR A N 1
ATOM 782 C CA . THR A 1 98 ? -7.737 -3.602 -10.052 1.00 96.81 98 THR A CA 1
ATOM 783 C C . THR A 1 98 ? -8.146 -2.820 -8.814 1.00 96.81 98 THR A C 1
ATOM 785 O O . THR A 1 98 ? -7.314 -2.580 -7.939 1.00 96.81 98 THR A O 1
ATOM 788 N N . ASP A 1 99 ? -9.425 -2.455 -8.722 1.00 96.81 99 ASP A N 1
ATOM 789 C CA . ASP A 1 99 ? -9.997 -1.842 -7.521 1.00 96.81 99 ASP A CA 1
ATOM 790 C C . ASP A 1 99 ? -10.077 -2.865 -6.374 1.00 96.81 99 ASP A C 1
ATOM 792 O O . ASP A 1 99 ? -10.581 -3.980 -6.533 1.00 96.81 99 ASP A O 1
ATOM 796 N N . LEU A 1 100 ? -9.564 -2.472 -5.209 1.00 96.88 100 LEU A N 1
ATOM 797 C CA . LEU A 1 100 ? -9.558 -3.272 -3.989 1.00 96.88 100 LEU A CA 1
ATOM 798 C C . LEU A 1 100 ? -10.714 -2.926 -3.049 1.00 96.88 100 LEU A C 1
ATOM 800 O O . LEU A 1 100 ? -10.937 -3.665 -2.097 1.00 96.88 100 LEU A O 1
ATOM 804 N N . SER A 1 101 ? -11.468 -1.855 -3.294 1.00 93.38 101 SER A N 1
ATOM 805 C CA . SER A 1 101 ? -12.423 -1.270 -2.346 1.00 93.38 101 SER A CA 1
ATOM 806 C C . SER A 1 101 ? -13.489 -2.266 -1.879 1.00 93.38 101 SER A C 1
ATOM 808 O O . SER A 1 101 ? -13.891 -2.250 -0.717 1.00 93.38 101 SER A O 1
ATOM 810 N N . ALA A 1 102 ? -13.939 -3.159 -2.766 1.00 94.31 102 ALA A N 1
ATOM 811 C CA . ALA A 1 102 ? -14.917 -4.194 -2.422 1.00 94.31 102 ALA A CA 1
ATOM 812 C C . ALA A 1 102 ? -14.308 -5.359 -1.616 1.00 94.31 102 ALA A C 1
ATOM 814 O O . ALA A 1 102 ? -14.961 -5.934 -0.743 1.00 94.31 102 ALA A O 1
ATOM 815 N N . ALA A 1 103 ? -13.062 -5.734 -1.913 1.00 94.94 103 ALA A N 1
ATOM 816 C CA . ALA A 1 103 ? -12.379 -6.835 -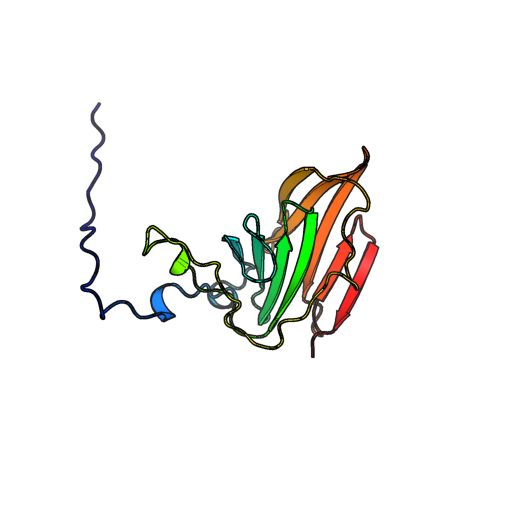1.239 1.00 94.94 103 ALA A CA 1
ATOM 817 C C . ALA A 1 103 ? -11.771 -6.403 0.100 1.00 94.94 103 ALA A C 1
ATOM 819 O O . ALA A 1 103 ? -11.820 -7.152 1.075 1.00 94.94 103 ALA A O 1
ATOM 820 N N . PHE A 1 104 ? -11.235 -5.190 0.156 1.00 96.38 104 PHE A N 1
ATOM 821 C CA . PHE A 1 104 ? -10.592 -4.562 1.299 1.00 96.38 104 PHE A CA 1
ATOM 822 C C . PHE A 1 104 ? -11.349 -3.277 1.654 1.00 96.38 104 PHE A C 1
ATOM 824 O O . PHE A 1 104 ? -10.864 -2.177 1.388 1.00 96.38 104 PHE A O 1
ATOM 831 N N . PRO A 1 105 ? -12.547 -3.395 2.256 1.00 95.44 105 PRO A N 1
ATOM 832 C CA . PRO A 1 105 ? -13.303 -2.221 2.658 1.00 95.44 105 PRO A CA 1
ATOM 833 C C . PRO A 1 105 ? -12.508 -1.393 3.673 1.00 95.44 105 PRO A C 1
ATOM 835 O O . PRO A 1 105 ? -11.808 -1.939 4.537 1.00 95.44 105 PRO A O 1
ATOM 838 N N . GLY A 1 106 ? -12.625 -0.075 3.535 1.00 94.38 106 GLY A N 1
ATOM 839 C CA . GLY A 1 106 ? -12.134 0.892 4.509 1.00 94.38 106 GLY A CA 1
ATOM 840 C C . GLY A 1 106 ? -13.010 0.957 5.764 1.00 94.38 106 GLY A C 1
ATOM 841 O O . GLY A 1 106 ? -14.023 0.254 5.855 1.00 94.38 106 GLY A O 1
ATOM 842 N N . PRO A 1 107 ? -12.637 1.805 6.732 1.00 96.06 107 PRO A N 1
ATOM 843 C CA . PRO A 1 107 ? -13.463 2.076 7.902 1.00 96.06 107 PRO A CA 1
ATOM 844 C C . PRO A 1 107 ? -14.825 2.677 7.511 1.00 96.06 107 PRO A C 1
ATOM 846 O O . PRO A 1 107 ? -14.949 3.406 6.530 1.00 96.06 107 PRO A O 1
ATOM 849 N N . ALA A 1 108 ? -15.865 2.361 8.289 1.00 93.44 108 ALA A N 1
ATOM 850 C CA . ALA A 1 108 ? -17.229 2.857 8.061 1.00 93.44 108 ALA A CA 1
ATOM 851 C C . ALA A 1 108 ? -17.459 4.287 8.588 1.00 93.44 108 ALA A C 1
ATOM 853 O O . ALA A 1 108 ? -18.472 4.911 8.274 1.00 93.44 108 ALA A O 1
ATOM 854 N N . THR A 1 109 ? -16.543 4.785 9.415 1.00 94.62 109 THR A N 1
ATOM 855 C CA . THR A 1 109 ? -16.546 6.137 9.978 1.00 94.62 109 THR A CA 1
ATOM 856 C C . THR A 1 109 ? -15.336 6.907 9.470 1.00 94.62 109 THR A C 1
ATOM 858 O O . THR A 1 109 ? -14.400 6.308 8.943 1.00 94.62 109 THR A O 1
ATOM 861 N N . GLU A 1 110 ? -15.332 8.222 9.686 1.00 94.75 110 GLU A N 1
ATOM 862 C CA . GLU A 1 110 ? -14.137 9.038 9.470 1.00 94.75 110 GLU A CA 1
ATOM 863 C C . GLU A 1 110 ? -12.945 8.451 10.235 1.00 94.75 110 GLU A C 1
ATOM 865 O O . GLU A 1 110 ? -13.101 7.917 11.344 1.00 94.75 110 GLU A O 1
ATOM 870 N N . ALA A 1 111 ? -11.786 8.494 9.584 1.00 96.94 111 ALA A N 1
ATOM 871 C CA . ALA A 1 111 ? -10.571 7.868 10.056 1.00 96.94 111 ALA A CA 1
ATOM 872 C C . ALA A 1 111 ? -9.400 8.844 9.998 1.00 96.94 111 ALA A C 1
ATOM 874 O O . ALA A 1 111 ? -9.251 9.590 9.031 1.00 96.94 111 ALA A O 1
ATOM 875 N N . GLU A 1 112 ? -8.561 8.806 11.024 1.00 98.00 112 GLU A N 1
ATOM 876 C CA . GLU A 1 112 ? -7.332 9.581 11.107 1.00 98.00 112 GLU A CA 1
ATOM 877 C C . GLU A 1 112 ? -6.135 8.666 10.863 1.00 98.00 112 GLU A C 1
ATOM 879 O O . GLU A 1 112 ? -5.914 7.693 11.587 1.00 98.00 112 GLU A O 1
ATOM 884 N N . PHE A 1 113 ? -5.342 8.980 9.841 1.00 98.38 113 PHE A N 1
ATOM 885 C CA . PHE A 1 113 ? -4.129 8.233 9.551 1.00 98.38 113 PHE A CA 1
ATOM 886 C C . PHE A 1 113 ? -3.000 8.601 10.515 1.00 98.38 113 PHE A C 1
ATOM 888 O O . PHE A 1 113 ? -2.570 9.750 10.583 1.00 98.38 113 PHE A O 1
ATOM 895 N N . LEU A 1 114 ? -2.460 7.600 11.209 1.00 98.31 114 LEU A N 1
ATOM 896 C CA . LEU A 1 114 ? -1.424 7.760 12.234 1.00 98.31 114 LEU A CA 1
ATOM 897 C C . LEU A 1 114 ? -0.007 7.452 11.713 1.00 98.31 114 LEU A C 1
ATOM 899 O O . LEU A 1 114 ? 0.972 7.583 12.447 1.00 98.31 114 LEU A O 1
ATOM 903 N N . GLY A 1 115 ? 0.126 7.035 10.450 1.00 97.44 115 GLY A N 1
ATOM 904 C CA . GLY A 1 115 ? 1.398 6.664 9.827 1.00 97.44 115 GLY A CA 1
ATOM 905 C C . GLY A 1 115 ? 1.541 5.159 9.595 1.00 97.44 115 GLY A C 1
ATOM 906 O O . GLY A 1 115 ? 0.564 4.420 9.525 1.00 97.44 115 GLY A O 1
ATOM 907 N N . PHE A 1 116 ? 2.777 4.687 9.433 1.00 98.38 116 PHE A N 1
ATOM 908 C CA . PHE A 1 116 ? 3.064 3.267 9.233 1.00 98.38 116 PHE A CA 1
ATOM 909 C C . PHE A 1 116 ? 4.353 2.846 9.943 1.00 98.38 116 PHE A C 1
ATOM 911 O O . PHE A 1 116 ? 5.255 3.656 10.164 1.00 98.38 116 PHE A O 1
ATOM 918 N N . ARG A 1 117 ? 4.447 1.556 10.275 1.00 98.38 117 ARG A N 1
ATOM 919 C CA . ARG A 1 117 ? 5.659 0.908 10.799 1.00 98.38 117 ARG A CA 1
ATOM 920 C C . ARG A 1 117 ? 6.189 -0.074 9.766 1.00 98.38 117 ARG A C 1
ATOM 922 O O . ARG A 1 117 ? 5.401 -0.771 9.137 1.00 98.38 117 ARG A O 1
ATOM 929 N N . LEU A 1 118 ? 7.506 -0.137 9.603 1.00 97.56 118 LEU A N 1
ATOM 930 C CA . LEU A 1 118 ? 8.155 -1.119 8.736 1.00 97.56 118 LEU A CA 1
ATOM 931 C C . LEU A 1 118 ? 8.617 -2.314 9.566 1.00 97.56 118 LEU A C 1
ATOM 933 O O . LEU A 1 118 ? 9.170 -2.128 10.651 1.00 97.56 11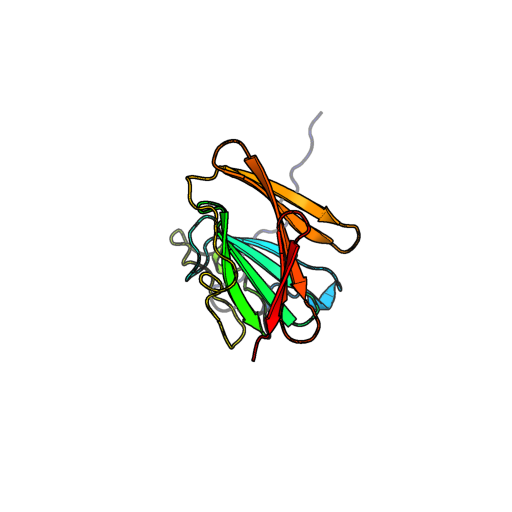8 LEU A O 1
ATOM 937 N N . ASP A 1 119 ? 8.417 -3.522 9.047 1.00 96.94 119 ASP A N 1
ATOM 938 C CA . ASP A 1 119 ? 9.066 -4.713 9.595 1.00 96.94 119 ASP A CA 1
ATOM 939 C C . ASP A 1 119 ? 10.525 -4.853 9.111 1.00 96.94 119 ASP A C 1
ATOM 941 O O . ASP A 1 119 ? 11.036 -4.035 8.341 1.00 96.94 119 ASP A O 1
ATOM 945 N N . GLU A 1 120 ? 11.211 -5.916 9.539 1.00 95.56 120 GLU A N 1
ATOM 946 C CA . GLU A 1 120 ? 12.607 -6.191 9.161 1.00 95.56 120 GLU A CA 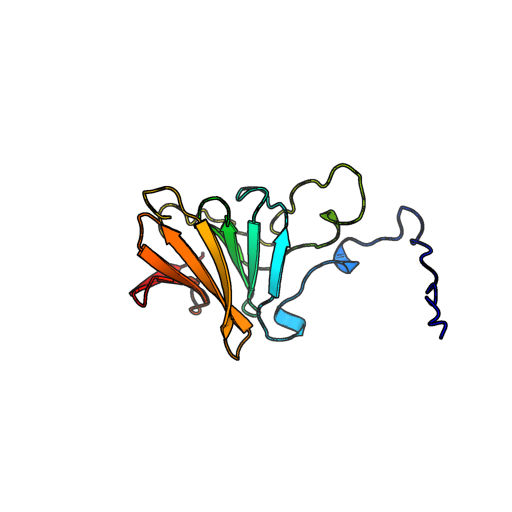1
ATOM 947 C C . GLU A 1 120 ? 12.815 -6.351 7.642 1.00 95.56 120 GLU A C 1
ATOM 949 O O . GLU A 1 120 ? 13.902 -6.076 7.117 1.00 95.56 120 GLU A O 1
ATOM 954 N N . LYS A 1 121 ? 11.769 -6.771 6.920 1.00 94.50 121 LYS A N 1
ATOM 955 C CA . LYS A 1 121 ? 11.769 -6.941 5.462 1.00 94.50 121 LYS A CA 1
ATOM 956 C C . LYS A 1 121 ? 11.386 -5.656 4.727 1.00 94.50 121 LYS A C 1
ATOM 958 O O . LYS A 1 121 ? 11.558 -5.593 3.513 1.00 94.50 121 LYS A O 1
ATOM 963 N N . GLY A 1 122 ? 10.940 -4.624 5.442 1.00 95.81 122 GLY A N 1
ATOM 964 C CA . GLY A 1 122 ? 10.490 -3.351 4.887 1.00 95.81 122 GLY A CA 1
ATOM 965 C C . GLY A 1 122 ? 9.017 -3.337 4.476 1.00 95.81 122 GLY A C 1
ATOM 966 O O . GLY A 1 122 ? 8.606 -2.416 3.778 1.00 95.81 122 GLY A O 1
ATOM 967 N N . VAL A 1 123 ? 8.216 -4.328 4.880 1.00 98.06 123 VAL A N 1
ATOM 968 C CA . VAL A 1 123 ? 6.772 -4.334 4.608 1.00 98.06 123 VAL A CA 1
ATOM 969 C C . VAL A 1 123 ? 6.073 -3.373 5.579 1.00 98.06 123 VAL A C 1
ATOM 971 O O . VAL A 1 123 ? 6.259 -3.507 6.794 1.00 98.06 123 VAL A O 1
ATOM 974 N N . PRO A 1 124 ? 5.280 -2.405 5.084 1.00 98.50 124 PRO A N 1
ATOM 975 C CA . PRO A 1 124 ? 4.571 -1.461 5.938 1.00 98.50 124 PRO A CA 1
ATOM 976 C C . PRO A 1 124 ? 3.293 -2.051 6.549 1.00 98.50 124 PRO A C 1
ATOM 978 O O . PRO A 1 124 ? 2.458 -2.626 5.852 1.00 98.50 124 PRO A O 1
ATOM 981 N N . THR A 1 125 ? 3.104 -1.803 7.843 1.00 98.75 125 THR A N 1
ATOM 982 C CA . THR A 1 125 ? 1.809 -1.886 8.528 1.00 98.75 125 THR A CA 1
ATOM 983 C C . THR A 1 125 ? 1.300 -0.470 8.769 1.00 98.75 125 THR A C 1
ATOM 985 O O . THR A 1 125 ? 1.942 0.305 9.483 1.00 98.75 125 THR A O 1
ATOM 988 N N . PHE A 1 126 ? 0.164 -0.134 8.166 1.00 98.69 126 PHE A N 1
ATOM 989 C CA . PHE A 1 126 ? -0.501 1.159 8.271 1.00 98.69 126 PHE A CA 1
ATOM 990 C C . PHE A 1 126 ? -1.310 1.223 9.562 1.00 98.69 126 PHE A C 1
ATOM 992 O O . PH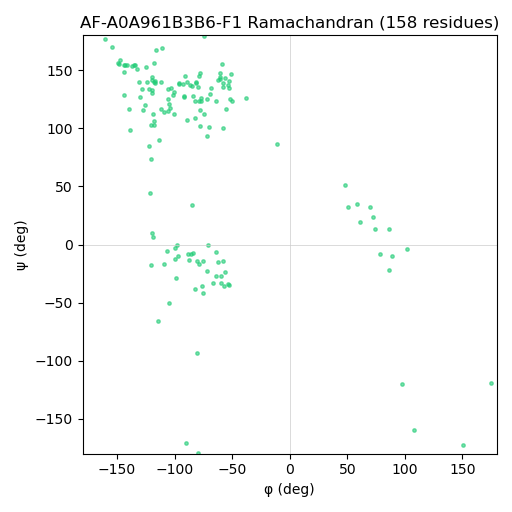E A 1 126 ? -1.933 0.241 9.961 1.00 98.69 126 PHE A O 1
ATOM 999 N N . LEU A 1 127 ? -1.276 2.378 10.217 1.00 98.62 127 LEU A N 1
ATOM 1000 C CA . LEU A 1 127 ? -1.956 2.637 11.476 1.00 98.62 127 LEU A CA 1
ATOM 1001 C C . LEU A 1 127 ? -2.952 3.770 11.272 1.00 98.62 127 LEU A C 1
ATOM 1003 O O . LEU A 1 127 ? -2.592 4.821 10.741 1.00 98.62 127 LEU A O 1
ATOM 1007 N N . TYR A 1 128 ? -4.189 3.569 11.705 1.00 98.56 128 TYR A N 1
ATOM 1008 C CA . TYR A 1 128 ? -5.206 4.615 11.693 1.00 98.56 128 TYR A CA 1
ATOM 1009 C C . TYR A 1 128 ? -6.198 4.435 12.840 1.00 98.56 128 TYR A C 1
ATOM 1011 O O . TYR A 1 128 ? -6.369 3.331 13.356 1.00 98.56 128 TYR A O 1
ATOM 1019 N N . GLU A 1 129 ? -6.845 5.519 13.251 1.00 98.31 129 GLU A N 1
ATOM 1020 C CA . GLU A 1 129 ? -7.946 5.491 14.212 1.00 98.31 129 GLU A CA 1
ATOM 1021 C C . GLU A 1 129 ? -9.266 5.730 13.485 1.00 98.31 129 GLU A C 1
ATOM 1023 O O . GLU A 1 129 ? -9.358 6.637 12.667 1.00 98.31 129 GLU A O 1
ATOM 1028 N N . ALA A 1 130 ? -10.294 4.933 13.774 1.00 97.69 130 ALA A N 1
ATOM 1029 C CA . ALA A 1 130 ? -11.645 5.164 13.274 1.00 97.69 130 ALA A CA 1
ATOM 1030 C C . ALA A 1 130 ? -12.669 4.768 14.341 1.00 97.69 130 ALA A C 1
ATOM 1032 O O . ALA A 1 130 ? -12.607 3.674 14.906 1.00 97.69 130 ALA A O 1
ATOM 1033 N N . GLY A 1 131 ? -13.610 5.665 14.648 1.00 95.94 131 GLY A N 1
ATOM 1034 C CA . GLY A 1 131 ? -14.660 5.394 15.635 1.00 95.94 131 GLY A CA 1
ATOM 1035 C C . GLY A 1 131 ? -14.126 5.048 17.034 1.00 95.94 131 GLY A C 1
ATOM 1036 O O . GLY A 1 131 ? -14.705 4.199 17.710 1.00 95.94 131 GLY A O 1
ATOM 1037 N N . GLY A 1 132 ? -13.006 5.656 17.448 1.00 95.31 132 GLY A N 1
ATOM 1038 C CA . GLY A 1 132 ? -12.360 5.414 18.745 1.00 95.31 132 GLY A CA 1
ATOM 1039 C C . GLY A 1 132 ? -11.623 4.074 18.863 1.00 95.31 132 GLY A C 1
ATOM 1040 O O . GLY A 1 132 ? -11.295 3.654 19.971 1.00 95.31 132 GLY A O 1
ATOM 1041 N N . GLN A 1 133 ? -11.389 3.381 17.745 1.00 96.56 133 GLN A N 1
ATOM 1042 C CA . GLN A 1 133 ? -10.608 2.145 17.678 1.00 96.56 133 GLN A CA 1
ATOM 1043 C C . GLN A 1 133 ? -9.372 2.346 16.804 1.00 96.56 133 GLN A C 1
ATOM 1045 O O . GLN A 1 133 ? -9.456 2.944 15.732 1.00 96.56 133 GLN A O 1
ATOM 1050 N N . THR A 1 134 ? -8.237 1.800 17.237 1.00 97.38 134 THR A N 1
ATOM 1051 C CA . THR A 1 134 ? -7.009 1.756 16.438 1.00 97.38 134 THR A CA 1
ATOM 1052 C C . THR A 1 134 ? -7.003 0.521 15.542 1.00 97.38 134 THR A C 1
ATOM 1054 O O . THR A 1 134 ? -7.339 -0.579 15.982 1.00 97.38 134 THR A O 1
ATOM 1057 N N . PHE A 1 135 ? -6.580 0.704 14.295 1.00 98.31 135 PHE A N 1
ATOM 1058 C CA . PHE A 1 135 ? -6.441 -0.345 13.298 1.00 98.31 135 PHE A CA 1
ATOM 1059 C C . PHE A 1 135 ? -4.986 -0.499 12.865 1.00 98.31 135 PHE A C 1
ATOM 1061 O O . PHE A 1 135 ? -4.277 0.487 12.662 1.00 98.31 135 PHE A O 1
ATOM 1068 N N . GLU A 1 136 ? -4.575 -1.750 12.682 1.00 98.62 136 GLU A N 1
ATOM 1069 C CA . GLU A 1 136 ? -3.338 -2.142 12.020 1.00 98.62 136 GLU A CA 1
ATOM 1070 C C . GLU A 1 136 ? -3.685 -2.835 10.700 1.00 98.62 136 GLU A C 1
ATOM 1072 O O . GLU A 1 136 ? -4.331 -3.884 10.697 1.00 98.62 136 GLU A O 1
ATOM 1077 N N . ASP A 1 137 ? -3.271 -2.252 9.579 1.00 98.56 137 ASP A N 1
ATOM 1078 C CA . ASP A 1 137 ? -3.631 -2.718 8.242 1.00 98.56 137 ASP A CA 1
ATOM 1079 C C . ASP A 1 137 ? -2.384 -2.922 7.385 1.00 98.56 137 ASP A C 1
ATOM 1081 O O . ASP A 1 137 ? -1.628 -1.993 7.089 1.00 98.56 137 ASP A O 1
ATOM 1085 N N . ARG A 1 138 ? -2.141 -4.168 6.997 1.00 98.56 138 ARG A N 1
ATOM 1086 C CA . ARG A 1 138 ? -0.982 -4.571 6.207 1.00 98.56 138 ARG A CA 1
ATOM 1087 C C . ARG A 1 138 ? -1.448 -5.284 4.955 1.00 98.56 138 ARG A C 1
ATOM 1089 O O . ARG A 1 138 ? -2.328 -6.134 5.015 1.00 98.56 138 ARG A O 1
ATOM 1096 N N . VAL A 1 139 ? -0.789 -5.003 3.841 1.00 98.38 139 VAL A N 1
ATOM 1097 C CA . VAL A 1 139 ? -0.891 -5.804 2.621 1.00 98.38 139 VAL A CA 1
ATOM 1098 C C . VAL A 1 139 ? 0.481 -6.372 2.295 1.00 98.38 139 VAL A C 1
ATOM 1100 O O . VAL A 1 139 ? 1.485 -5.684 2.450 1.00 98.38 139 VAL A O 1
ATOM 1103 N N . GLU A 1 140 ? 0.527 -7.625 1.850 1.00 97.88 140 GLU A N 1
ATOM 1104 C CA . GLU A 1 140 ? 1.752 -8.262 1.366 1.00 97.88 140 GLU A CA 1
ATOM 1105 C C . GLU A 1 140 ? 1.471 -9.285 0.253 1.00 97.88 140 GLU A C 1
ATOM 1107 O O . GLU A 1 140 ? 0.356 -9.812 0.180 1.00 97.88 140 GLU A O 1
ATOM 1112 N N . PRO A 1 141 ? 2.449 -9.584 -0.622 1.00 97.62 141 PRO A N 1
ATOM 1113 C CA . PRO A 1 141 ? 2.315 -10.629 -1.631 1.00 97.62 141 PRO A CA 1
ATOM 1114 C C . PRO A 1 141 ? 2.122 -12.023 -1.019 1.00 97.62 141 PRO A C 1
ATOM 1116 O O . PRO A 1 141 ? 2.771 -12.378 -0.037 1.00 97.62 141 PRO A O 1
ATOM 1119 N N . ASP A 1 142 ? 1.272 -12.846 -1.639 1.00 96.25 142 ASP A N 1
ATOM 1120 C CA . ASP A 1 142 ? 1.007 -14.240 -1.224 1.00 96.25 142 ASP A CA 1
ATOM 1121 C C . ASP A 1 142 ? 1.357 -15.285 -2.309 1.00 96.25 142 ASP A C 1
ATOM 1123 O O . ASP A 1 142 ? 0.998 -16.460 -2.217 1.00 96.25 142 ASP A O 1
ATOM 1127 N N . GLY A 1 143 ? 2.033 -14.848 -3.376 1.00 93.88 143 GLY A N 1
ATOM 1128 C CA . GLY A 1 143 ? 2.381 -15.652 -4.551 1.00 93.88 143 GLY A CA 1
ATOM 1129 C C . GLY A 1 143 ? 1.296 -15.720 -5.636 1.00 93.88 143 GLY A C 1
ATOM 1130 O O . GLY A 1 143 ? 1.626 -15.947 -6.798 1.00 93.88 143 GLY A O 1
ATOM 1131 N N . LYS A 1 144 ? 0.018 -15.473 -5.312 1.00 93.81 144 LYS A N 1
ATOM 1132 C CA . LYS A 1 144 ? -1.098 -15.409 -6.286 1.00 93.81 144 LYS A CA 1
ATOM 1133 C C . LYS A 1 144 ? -1.638 -13.997 -6.488 1.00 93.81 144 LYS A C 1
ATOM 1135 O O . LYS A 1 144 ? -2.323 -13.733 -7.473 1.00 93.81 144 LYS A O 1
ATOM 1140 N N . GLY A 1 145 ? -1.332 -13.090 -5.582 1.00 96.19 145 GLY A N 1
ATOM 1141 C CA . GLY A 1 145 ? -1.731 -11.699 -5.607 1.00 96.19 145 GLY A CA 1
ATOM 1142 C C . GLY A 1 145 ? -1.281 -11.054 -4.311 1.00 96.19 145 GLY A C 1
ATOM 1143 O O . GLY A 1 145 ? -0.086 -11.024 -4.020 1.00 96.19 145 GLY A O 1
ATOM 1144 N N . LEU A 1 146 ? -2.247 -10.559 -3.549 1.00 97.75 146 LEU A N 1
ATOM 1145 C CA . LEU A 1 146 ? -2.031 -9.901 -2.270 1.00 97.75 146 LEU A CA 1
ATOM 1146 C C . LEU A 1 146 ? -2.856 -10.581 -1.188 1.00 97.75 146 LEU A C 1
ATOM 1148 O O . LEU A 1 146 ? -3.951 -11.068 -1.451 1.00 97.75 146 LEU A O 1
ATOM 1152 N N . LYS A 1 147 ? -2.398 -10.510 0.054 1.00 97.94 147 LYS A N 1
ATOM 1153 C CA . LYS A 1 147 ? -3.251 -10.705 1.224 1.00 97.94 147 LYS A CA 1
ATOM 1154 C C . LYS A 1 147 ? -3.252 -9.448 2.080 1.00 97.94 147 LYS A C 1
ATOM 1156 O O . LYS A 1 147 ? -2.217 -8.803 2.231 1.00 97.94 147 LYS A O 1
ATOM 1161 N N . ARG A 1 148 ? -4.417 -9.111 2.629 1.00 98.44 148 ARG A N 1
ATOM 1162 C CA . ARG A 1 148 ? -4.581 -8.085 3.661 1.00 98.44 148 ARG A CA 1
ATOM 1163 C C . ARG A 1 148 ? -4.608 -8.752 5.026 1.00 98.44 148 ARG A C 1
ATOM 1165 O O . ARG A 1 148 ? -5.249 -9.786 5.176 1.00 98.44 148 ARG A O 1
ATOM 1172 N N . ILE A 1 149 ? -3.946 -8.144 5.995 1.00 98.56 149 ILE A N 1
ATOM 1173 C CA . ILE A 1 149 ? -3.948 -8.518 7.404 1.00 98.56 149 ILE A CA 1
ATOM 1174 C C . ILE A 1 149 ? -4.469 -7.291 8.154 1.00 98.56 149 ILE A C 1
ATOM 1176 O O . ILE A 1 149 ? -3.742 -6.308 8.291 1.00 98.56 149 ILE A O 1
ATOM 1180 N N . LEU A 1 150 ? -5.733 -7.328 8.577 1.00 98.19 150 LEU A N 1
ATOM 1181 C CA . LEU A 1 150 ? -6.396 -6.237 9.296 1.00 98.19 150 LEU A CA 1
ATOM 1182 C C . LEU A 1 150 ? -6.612 -6.659 10.748 1.00 98.19 150 LEU A C 1
ATOM 1184 O O . LEU A 1 150 ? -7.365 -7.592 11.005 1.00 98.19 150 LEU A O 1
ATOM 1188 N N . ASN A 1 151 ? -5.942 -6.004 11.697 1.00 97.25 151 ASN A N 1
ATOM 1189 C CA . ASN A 1 151 ? -5.962 -6.376 13.119 1.00 97.25 151 ASN A CA 1
ATOM 1190 C C . ASN A 1 151 ? -5.656 -7.872 13.362 1.00 97.25 151 ASN A C 1
ATOM 1192 O O . ASN A 1 151 ? -6.182 -8.488 14.285 1.00 97.25 151 ASN A O 1
ATOM 1196 N N . GLY A 1 152 ? -4.809 -8.463 12.513 1.00 95.69 152 GLY A N 1
ATOM 1197 C CA . GLY A 1 152 ? -4.455 -9.885 12.548 1.00 95.69 152 GLY A CA 1
ATOM 1198 C C . GLY A 1 152 ? -5.374 -10.811 11.740 1.00 95.69 152 GLY A C 1
ATOM 1199 O O . GLY A 1 152 ? -5.015 -11.969 11.539 1.00 95.69 152 GLY A O 1
ATOM 1200 N N . GLU A 1 153 ? -6.512 -10.333 11.230 1.00 96.94 153 GLU A N 1
ATOM 1201 C CA . GLU A 1 153 ? -7.392 -11.118 10.357 1.00 96.94 153 GLU A CA 1
ATOM 1202 C C . GLU A 1 153 ? -6.897 -11.096 8.907 1.00 96.94 153 GLU A C 1
ATOM 1204 O O . GLU A 1 153 ? -6.746 -10.031 8.304 1.00 96.94 153 GLU A O 1
ATOM 1209 N N . GLU A 1 154 ? -6.660 -12.278 8.329 1.00 97.06 154 GLU A N 1
ATOM 1210 C CA . GLU A 1 154 ? -6.144 -12.407 6.966 1.00 97.06 154 GLU A CA 1
ATOM 1211 C C . GLU A 1 154 ? -7.256 -12.543 5.914 1.00 97.06 154 GLU A C 1
ATOM 1213 O O . GLU A 1 154 ? -8.205 -13.316 6.063 1.00 97.06 154 GLU A O 1
ATOM 1218 N N . ARG A 1 155 ? -7.088 -11.859 4.779 1.00 96.88 155 ARG A N 1
ATOM 1219 C CA . ARG A 1 155 ? -7.932 -12.008 3.590 1.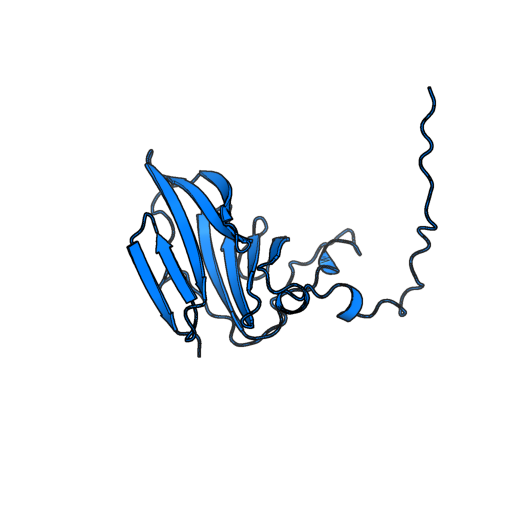00 96.88 155 ARG A CA 1
ATOM 1220 C C . ARG A 1 155 ? -7.095 -11.974 2.317 1.00 96.88 155 ARG A C 1
ATOM 1222 O O . ARG A 1 155 ? -6.500 -10.952 1.988 1.00 96.88 155 ARG A O 1
ATOM 1229 N N . ALA A 1 156 ? -7.096 -13.077 1.573 1.00 96.56 156 ALA A N 1
ATOM 1230 C CA . ALA A 1 156 ? -6.417 -13.174 0.284 1.00 96.56 156 ALA A CA 1
ATOM 1231 C C . ALA A 1 156 ? -7.214 -12.502 -0.848 1.00 96.56 156 ALA A C 1
ATOM 1233 O O . ALA A 1 156 ? -8.448 -12.531 -0.874 1.00 96.56 156 ALA A O 1
ATOM 1234 N N . PHE A 1 157 ? -6.489 -11.944 -1.811 1.00 95.75 157 PHE A N 1
ATOM 1235 C CA . PHE A 1 157 ? -6.993 -11.320 -3.025 1.00 95.75 157 PHE A CA 1
ATOM 1236 C C . PHE A 1 157 ? -6.106 -11.721 -4.217 1.00 95.75 157 PHE A C 1
ATOM 1238 O O . PHE A 1 157 ? -5.029 -11.149 -4.422 1.00 95.75 157 PHE A O 1
ATOM 1245 N N . PRO A 1 158 ? -6.522 -12.724 -5.009 1.00 94.25 158 PRO A N 1
ATOM 1246 C CA . PRO A 1 158 ? -5.757 -13.148 -6.171 1.00 94.25 158 PRO A CA 1
ATOM 1247 C C . PRO A 1 158 ? -5.785 -12.062 -7.251 1.00 94.25 158 PRO A C 1
ATOM 1249 O O . PRO A 1 158 ? -6.847 -11.537 -7.585 1.00 94.25 158 PRO A O 1
ATOM 1252 N N . LEU A 1 159 ? -4.624 -11.777 -7.837 1.00 89.62 159 LEU A N 1
ATOM 1253 C CA . LEU A 1 159 ? -4.492 -10.863 -8.970 1.00 89.62 159 LEU A CA 1
ATOM 1254 C C . LEU A 1 159 ? -4.246 -11.685 -10.227 1.00 89.62 159 LEU A C 1
ATOM 1256 O O . LEU A 1 159 ? -3.324 -12.508 -10.250 1.00 89.62 159 LEU A O 1
ATOM 1260 N N . ARG A 1 160 ? -5.093 -11.472 -11.234 1.00 76.75 160 ARG A N 1
ATOM 1261 C CA . ARG A 1 160 ? -4.984 -12.132 -12.538 1.00 76.75 160 ARG A CA 1
ATOM 1262 C C . ARG A 1 160 ? -3.807 -11.606 -13.346 1.00 76.75 160 ARG A C 1
ATOM 1264 O O . ARG A 1 160 ? -3.345 -10.483 -13.048 1.00 76.75 160 ARG A O 1
#

Solvent-accessible surface area (backbone atoms only — not comparable to full-atom values): 9212 Å² total; per-residue (Å²): 138,88,81,84,81,78,82,70,85,79,73,72,71,60,93,88,68,77,57,75,78,79,37,50,50,60,25,56,81,73,69,29,42,41,82,45,79,42,38,30,65,94,57,36,79,48,17,40,36,38,27,35,42,87,32,44,34,40,30,31,19,46,67,65,52,27,46,32,38,32,36,34,58,49,46,39,55,58,54,50,79,75,77,54,101,70,60,59,55,35,58,74,65,34,47,71,78,36,79,28,48,85,84,41,63,47,65,97,48,76,44,48,61,74,51,69,49,66,50,100,67,42,53,52,35,36,33,33,38,38,83,94,39,81,44,44,43,28,65,46,76,68,90,54,34,36,28,38,31,49,75,80,48,76,47,80,45,76,54,127

Sequence (160 aa):
IWTYLKEIDQNRLPDGLLRTDDFELKPEKNGKPIVFRTFLSGVGTEAVAVGFPEGVHAAFDSRECRWRIAWRGRFLDAMSTWDDRFCAPAEPLGEGVTDLSAAFPGPATEAEFLGFRLDEKGVPTFLYEAGGQTFEDRVEPDGKGLKRILNGEERAFPLR

Foldseek 3Di:
DDDDDPPDPPPDDPPPPDDLVVQFDAQLVVQAKDWDFAAAPQAGGGKTKIQHSQQKIWIARQQQGWTFWIFGHGAWGPPLVPDDPDSDHTYGPGDQIDTCCVVIPTDPAGKHWPAWDADPRGFTFTWIDGPNDIWTWGWDDPPQHIWIQIVNDIDDDGGD

Radius of gyration: 17.59 Å; Cα contacts (8 Å, |Δi|>4): 344; chains: 1; bounding box: 49×44×43 Å

pLDDT: mean 86.65, std 18.99, range [34.69, 98.75]

Mean predicted aligned error: 7.98 Å

Nearest PDB structures (foldseek):
  8xl0-assembly1_A  TM=3.754E-01  e=3.195E-01  Homo sapiens
  8xl0-assembly1_E  TM=3.754E-01  e=3.945E-01  Homo sapiens
  8xl0-assembly1_F  TM=3.636E-01  e=3.550E-01  Homo sapiens

Secondary structure (DSSP, 8-state):
-----------PPPTT---GGGSEE-HHHHTS-EEEEEEETTTEEEEEEEE-TTSEEEEEETTTTEEEEEEES--EESGGGTS-SS-PPB--SSEEEEE-TTTS---SS-EEEEEEEE-TT--EEEEEEETTEEEEEEEEE-SSEEEEEETTEEEEEE--